Protein AF-A0A535LZG7-F1 (afdb_monomer_lite)

pLDDT: mean 77.74, std 19.55, range [38.22, 96.62]

Sequence (148 aa):
MRSLFKALAGGGDARREAVMAMTRHYLIGEFSAVLGELQEEVTSPASAPDVARLRREVEAAPPTALGSRATRALELIDRLCRESLDQGDATAFTRLAGIGAELRTFGVCAGLLTDTPPHRRRAEDQTAPRTGVSTSNGDTQTDERSRH

Radius of gyration: 31.07 Å; chains: 1; bounding box: 51×86×98 Å

Structure (mmCIF, N/CA/C/O backbone):
data_AF-A0A535LZG7-F1
#
_entry.id   AF-A0A535LZG7-F1
#
loop_
_atom_site.group_PDB
_atom_site.id
_atom_site.type_symbol
_atom_site.label_atom_id
_atom_site.label_alt_id
_atom_site.label_comp_id
_atom_site.label_asym_id
_atom_site.label_entity_id
_atom_site.label_seq_id
_atom_site.pdbx_PDB_ins_code
_atom_site.Cartn_x
_atom_site.Cartn_y
_atom_site.Cartn_z
_atom_site.occupancy
_atom_site.B_iso_or_equiv
_atom_site.auth_seq_id
_atom_site.auth_comp_id
_atom_site.auth_asym_id
_atom_site.auth_atom_id
_atom_site.pdbx_PDB_model_num
ATOM 1 N N . MET A 1 1 ? 26.841 13.593 -46.851 1.00 44.81 1 MET A N 1
ATOM 2 C CA . MET A 1 1 ? 25.475 13.115 -46.528 1.00 44.81 1 MET A CA 1
ATOM 3 C C . MET A 1 1 ? 25.349 11.587 -46.641 1.00 44.81 1 MET A C 1
ATOM 5 O O . MET A 1 1 ? 24.577 11.092 -47.447 1.00 44.81 1 MET A O 1
ATOM 9 N N . ARG A 1 2 ? 26.114 10.821 -45.847 1.00 44.06 2 ARG A N 1
ATOM 10 C CA . ARG A 1 2 ? 25.945 9.354 -45.704 1.00 44.06 2 ARG A CA 1
ATOM 11 C C . ARG A 1 2 ? 26.129 8.844 -44.260 1.00 44.06 2 ARG A C 1
ATOM 13 O O . ARG A 1 2 ? 25.745 7.719 -43.976 1.00 44.06 2 ARG A O 1
ATOM 20 N N . SER A 1 3 ? 26.598 9.683 -43.326 1.00 38.22 3 SER A N 1
ATOM 21 C CA . SER A 1 3 ? 26.728 9.313 -41.900 1.00 38.22 3 SER A CA 1
ATOM 22 C C . SER A 1 3 ? 25.471 9.528 -41.051 1.00 38.22 3 SER A C 1
ATOM 24 O O . SER A 1 3 ? 25.429 9.051 -39.925 1.00 38.22 3 SER A O 1
ATOM 26 N N . LEU A 1 4 ? 24.436 10.198 -41.568 1.00 39.56 4 LEU A N 1
ATOM 27 C CA . LEU A 1 4 ? 23.215 10.488 -40.800 1.00 39.56 4 LEU A CA 1
ATOM 28 C C . LEU A 1 4 ? 22.150 9.383 -40.874 1.00 39.56 4 LEU A C 1
ATOM 30 O O . LEU A 1 4 ? 21.275 9.333 -40.020 1.00 39.56 4 LEU A O 1
ATOM 34 N N . PHE A 1 5 ? 22.255 8.444 -41.819 1.00 39.53 5 PHE A N 1
ATOM 35 C CA . PHE A 1 5 ? 21.327 7.307 -41.896 1.00 39.53 5 PHE A CA 1
ATOM 36 C C . PHE A 1 5 ? 21.756 6.104 -41.040 1.00 39.53 5 PHE A C 1
ATOM 38 O O . PHE A 1 5 ? 20.929 5.263 -40.707 1.00 39.53 5 PHE A O 1
ATOM 45 N N . LYS A 1 6 ? 23.030 6.035 -40.621 1.00 44.41 6 LYS A N 1
ATOM 46 C CA . LYS A 1 6 ? 23.540 4.937 -39.778 1.00 44.41 6 LYS A CA 1
ATOM 47 C C . LYS A 1 6 ? 23.157 5.090 -38.296 1.00 44.41 6 LYS A C 1
ATOM 49 O O . LYS A 1 6 ? 23.128 4.098 -37.578 1.00 44.41 6 LYS A O 1
ATOM 54 N N . ALA A 1 7 ? 22.801 6.298 -37.850 1.00 38.62 7 ALA A N 1
ATOM 55 C CA . ALA A 1 7 ? 22.395 6.564 -36.465 1.00 38.62 7 ALA A CA 1
ATOM 56 C C . ALA A 1 7 ? 20.934 6.173 -36.159 1.00 38.62 7 ALA A C 1
ATOM 58 O O . ALA A 1 7 ? 20.587 5.945 -35.004 1.00 38.62 7 ALA A O 1
ATOM 59 N N . LEU A 1 8 ? 20.081 6.022 -37.178 1.00 45.62 8 LEU A N 1
ATOM 60 C CA . LEU A 1 8 ? 18.679 5.624 -36.989 1.00 45.62 8 LEU A CA 1
ATOM 61 C C . LEU A 1 8 ? 18.483 4.104 -36.870 1.00 45.62 8 LEU A C 1
ATOM 63 O O . LEU A 1 8 ? 17.412 3.661 -36.469 1.00 45.62 8 LEU A O 1
ATOM 67 N N . ALA A 1 9 ? 19.530 3.314 -37.121 1.00 49.22 9 ALA A N 1
ATOM 68 C CA . ALA A 1 9 ? 19.544 1.883 -36.818 1.00 49.22 9 ALA A CA 1
ATOM 69 C C . ALA A 1 9 ? 19.932 1.576 -35.352 1.00 49.22 9 ALA A C 1
ATOM 71 O O . ALA A 1 9 ? 19.775 0.441 -34.917 1.00 49.22 9 ALA A O 1
ATOM 72 N N . GLY A 1 10 ? 20.402 2.575 -34.585 1.00 51.72 10 GLY A N 1
ATOM 73 C CA . GLY A 1 10 ? 20.782 2.449 -33.165 1.00 51.72 10 GLY A CA 1
ATOM 74 C C . GLY A 1 10 ? 19.881 3.206 -32.172 1.00 51.72 10 GLY A C 1
ATOM 75 O O . GLY A 1 10 ? 20.109 3.144 -30.971 1.00 51.72 10 GLY A O 1
ATOM 76 N N . GLY A 1 11 ? 18.851 3.924 -32.641 1.00 54.03 11 GLY A N 1
ATOM 77 C CA . GLY A 1 11 ? 18.017 4.822 -31.816 1.00 54.03 11 GLY A CA 1
ATOM 78 C C . GLY A 1 11 ? 16.834 4.169 -31.085 1.00 54.03 11 GLY A C 1
ATOM 79 O O . GLY A 1 11 ? 16.071 4.854 -30.405 1.00 54.03 11 GLY A O 1
ATOM 80 N N . GLY A 1 12 ? 16.650 2.856 -31.237 1.00 59.25 12 GLY A N 1
ATOM 81 C CA . GLY A 1 12 ? 15.564 2.116 -30.5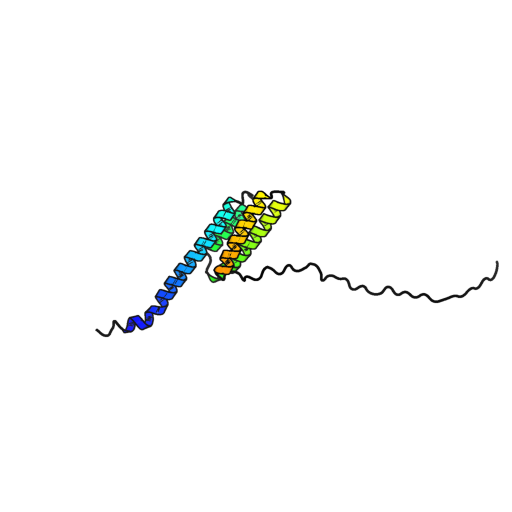92 1.00 59.25 12 GLY A CA 1
ATOM 82 C C . GLY A 1 12 ? 15.813 1.801 -29.117 1.00 59.25 12 GLY A C 1
ATOM 83 O O . GLY A 1 12 ? 14.842 1.576 -28.401 1.00 59.25 12 GLY A O 1
ATOM 84 N N . ASP A 1 13 ? 17.072 1.780 -28.677 1.00 63.50 13 ASP A N 1
ATOM 85 C CA . ASP A 1 13 ? 17.443 1.424 -27.301 1.00 63.50 13 ASP A CA 1
ATOM 86 C C . ASP A 1 13 ? 17.352 2.634 -26.373 1.00 63.50 13 ASP A C 1
ATOM 88 O O . ASP A 1 13 ? 16.577 2.612 -25.428 1.00 63.50 13 ASP A O 1
ATOM 92 N N . ALA A 1 14 ? 17.981 3.761 -26.724 1.00 68.38 14 ALA A N 1
ATOM 93 C CA . ALA A 1 14 ? 17.948 4.978 -25.904 1.00 68.38 14 ALA A CA 1
ATOM 94 C C . ALA A 1 14 ? 16.522 5.519 -25.661 1.00 68.38 14 ALA A C 1
ATOM 96 O O . ALA A 1 14 ? 16.198 5.991 -24.572 1.00 68.38 14 ALA A O 1
ATOM 97 N N . ARG A 1 15 ? 15.627 5.430 -26.658 1.00 65.50 15 ARG A N 1
ATOM 98 C CA . ARG A 1 15 ? 14.213 5.809 -26.480 1.00 65.50 15 ARG A CA 1
ATOM 99 C C . ARG A 1 15 ? 13.465 4.812 -25.594 1.00 65.50 15 ARG A C 1
ATOM 101 O O . ARG A 1 15 ? 12.613 5.232 -24.819 1.00 65.50 15 ARG A O 1
ATOM 108 N N . ARG A 1 16 ? 13.755 3.512 -25.707 1.00 65.25 16 ARG A N 1
ATOM 109 C CA . ARG A 1 16 ? 13.159 2.490 -24.836 1.00 65.25 16 ARG A CA 1
ATOM 110 C C . ARG A 1 16 ? 13.657 2.644 -23.408 1.00 65.25 16 ARG A C 1
ATOM 112 O O . ARG A 1 16 ? 12.832 2.637 -22.511 1.00 65.25 16 ARG A O 1
ATOM 119 N N . GLU A 1 17 ? 14.946 2.880 -23.199 1.00 67.62 17 GLU A N 1
ATOM 120 C CA . GLU A 1 17 ? 15.526 3.192 -21.892 1.00 67.62 17 GLU A CA 1
ATOM 121 C C . GLU A 1 17 ? 14.893 4.443 -21.279 1.00 67.62 17 GLU A C 1
ATOM 123 O O . GLU A 1 17 ? 14.480 4.405 -20.124 1.00 67.62 17 GLU A O 1
ATOM 128 N N . ALA A 1 18 ? 14.723 5.520 -22.055 1.00 63.09 18 ALA A N 1
ATOM 129 C CA . ALA A 1 18 ? 14.055 6.733 -21.584 1.00 63.09 18 ALA A CA 1
ATOM 130 C C . ALA A 1 18 ? 12.583 6.485 -21.205 1.00 63.09 18 ALA A C 1
ATOM 132 O O . ALA A 1 18 ? 12.131 6.942 -20.157 1.00 63.09 18 ALA A O 1
ATOM 133 N N . VAL A 1 19 ? 11.835 5.729 -22.018 1.00 70.44 19 VAL A N 1
ATOM 134 C CA . VAL A 1 19 ? 10.443 5.355 -21.713 1.00 70.44 19 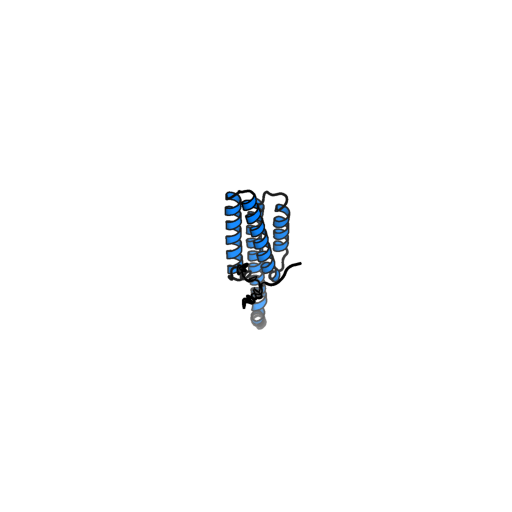VAL A CA 1
ATOM 135 C C . VAL A 1 19 ? 10.376 4.462 -20.473 1.00 70.44 19 VAL A C 1
ATOM 137 O O . VAL A 1 19 ? 9.588 4.740 -19.577 1.00 70.44 19 VAL A O 1
ATOM 140 N N . MET A 1 20 ? 11.240 3.450 -20.362 1.00 73.56 20 MET A N 1
ATOM 141 C CA . MET A 1 20 ? 11.312 2.565 -19.195 1.00 73.56 20 MET A CA 1
ATOM 142 C C . MET A 1 20 ? 11.709 3.326 -17.925 1.00 73.56 20 MET A C 1
ATOM 144 O O . MET A 1 20 ? 11.162 3.063 -16.855 1.00 73.56 20 MET A O 1
ATOM 148 N N . ALA A 1 21 ? 12.613 4.303 -18.030 1.00 70.50 21 ALA A N 1
ATOM 149 C CA . ALA A 1 21 ? 12.980 5.183 -16.927 1.00 70.50 21 ALA A CA 1
ATOM 150 C C . ALA A 1 21 ? 11.805 6.078 -16.498 1.00 70.50 21 ALA A C 1
ATOM 152 O O . ALA A 1 21 ? 11.553 6.212 -15.302 1.00 70.50 21 ALA A O 1
ATOM 153 N N . MET A 1 22 ? 11.039 6.640 -17.440 1.00 74.75 22 MET A N 1
ATOM 154 C CA . MET A 1 22 ? 9.837 7.419 -17.116 1.00 74.75 22 MET A CA 1
ATOM 155 C C . MET A 1 22 ? 8.745 6.560 -16.476 1.00 74.75 22 MET A C 1
ATOM 157 O O . MET A 1 22 ? 8.210 6.939 -15.436 1.00 74.75 22 MET A O 1
ATOM 161 N N . THR A 1 23 ? 8.459 5.380 -17.032 1.00 82.31 23 THR A N 1
ATOM 162 C CA . THR A 1 23 ? 7.513 4.427 -16.439 1.00 82.31 23 THR A CA 1
ATOM 163 C C . THR A 1 23 ? 7.967 4.010 -15.042 1.00 82.31 23 THR A C 1
ATOM 165 O O . THR A 1 23 ? 7.153 3.962 -14.127 1.00 82.31 23 THR A O 1
ATOM 168 N N . ARG A 1 24 ? 9.272 3.807 -14.823 1.00 80.12 24 ARG A N 1
ATOM 169 C CA . ARG A 1 24 ? 9.830 3.548 -13.490 1.00 80.12 24 ARG A CA 1
ATOM 170 C C . ARG A 1 24 ? 9.551 4.690 -12.518 1.00 80.12 24 ARG A C 1
ATOM 172 O O . ARG A 1 24 ? 9.088 4.433 -11.412 1.00 80.12 24 ARG A O 1
ATOM 179 N N . HIS A 1 25 ? 9.881 5.924 -12.892 1.00 85.62 25 HIS A N 1
ATOM 180 C CA . HIS A 1 25 ? 9.694 7.075 -12.008 1.00 85.62 25 HIS A CA 1
ATOM 181 C C . HIS A 1 25 ? 8.220 7.310 -11.688 1.00 85.62 25 HIS A C 1
ATOM 183 O O . HIS A 1 25 ? 7.906 7.642 -10.549 1.00 85.62 25 HIS A O 1
ATOM 189 N N . TYR A 1 26 ? 7.330 7.059 -12.650 1.00 88.44 26 TYR A N 1
ATOM 190 C CA . TYR A 1 26 ? 5.893 7.068 -12.418 1.00 88.44 26 TYR A CA 1
ATOM 191 C C . TYR A 1 26 ? 5.476 6.005 -11.392 1.00 88.44 26 TYR A C 1
ATOM 193 O O . TYR A 1 26 ? 4.856 6.349 -10.395 1.00 88.44 26 TYR A O 1
ATOM 201 N N . LEU A 1 27 ? 5.887 4.742 -11.568 1.00 90.75 27 LEU A N 1
ATOM 202 C CA . LEU A 1 27 ? 5.533 3.663 -10.636 1.00 90.75 27 LEU A CA 1
ATOM 203 C C . LEU A 1 27 ? 6.055 3.908 -9.217 1.00 90.75 27 LEU A C 1
ATOM 205 O O . LEU A 1 27 ? 5.345 3.657 -8.248 1.00 90.75 27 LEU A O 1
ATOM 209 N N . ILE A 1 28 ? 7.291 4.397 -9.086 1.00 92.56 28 ILE A N 1
ATOM 210 C CA . ILE A 1 28 ? 7.865 4.752 -7.782 1.00 92.56 28 ILE A CA 1
ATOM 211 C C . ILE A 1 28 ? 7.099 5.925 -7.168 1.00 92.56 28 ILE A C 1
ATOM 213 O O . ILE A 1 28 ? 6.795 5.882 -5.979 1.00 92.56 28 ILE A O 1
ATOM 217 N N . GLY A 1 29 ? 6.790 6.956 -7.959 1.00 92.62 29 GLY A N 1
ATOM 218 C CA . GLY A 1 29 ? 6.070 8.140 -7.497 1.00 92.62 29 GLY A CA 1
ATOM 219 C C . GLY A 1 29 ? 4.663 7.812 -7.011 1.00 92.62 29 GLY A C 1
ATOM 220 O O . GLY A 1 29 ? 4.327 8.143 -5.880 1.00 92.62 29 GLY A O 1
ATOM 221 N N . GLU A 1 30 ? 3.890 7.096 -7.824 1.00 92.19 30 GLU A N 1
ATOM 222 C CA . GLU A 1 30 ? 2.525 6.674 -7.502 1.00 92.19 30 GLU A CA 1
ATOM 223 C C . GLU A 1 30 ? 2.501 5.801 -6.243 1.00 92.19 30 GLU A C 1
ATOM 225 O O . GLU A 1 30 ? 1.762 6.063 -5.298 1.00 92.19 30 GLU A O 1
ATOM 230 N N . PHE A 1 31 ? 3.390 4.806 -6.165 1.00 93.75 31 PHE A N 1
ATOM 231 C CA . PHE A 1 31 ? 3.453 3.944 -4.990 1.00 93.75 31 PHE A CA 1
ATOM 232 C C . PHE A 1 31 ? 3.892 4.725 -3.736 1.00 93.75 31 PHE A C 1
ATOM 234 O O . PHE A 1 31 ? 3.371 4.518 -2.640 1.00 93.75 31 PHE A O 1
ATOM 241 N N . SER A 1 32 ? 4.812 5.679 -3.877 1.00 93.88 32 SER A N 1
ATOM 242 C CA . SER A 1 32 ? 5.224 6.532 -2.756 1.00 93.88 32 SER A CA 1
ATOM 243 C C . SER A 1 32 ? 4.107 7.470 -2.293 1.00 93.88 32 SER A C 1
ATOM 245 O O . SER A 1 32 ? 4.045 7.766 -1.100 1.00 93.88 32 SER A O 1
ATOM 247 N N . ALA A 1 33 ? 3.227 7.914 -3.197 1.00 94.00 33 ALA A N 1
ATOM 248 C CA . ALA A 1 33 ? 2.051 8.716 -2.863 1.00 94.00 33 ALA A CA 1
ATOM 249 C C . ALA A 1 33 ? 1.052 7.908 -2.023 1.00 94.00 33 ALA A C 1
ATOM 251 O O . ALA A 1 33 ? 0.722 8.336 -0.920 1.00 94.00 33 ALA A O 1
ATOM 252 N N . VAL A 1 34 ? 0.710 6.688 -2.454 1.00 94.12 34 VAL A N 1
ATOM 253 C CA . VAL A 1 34 ? -0.166 5.775 -1.691 1.00 94.12 34 VAL A CA 1
ATOM 254 C C . VAL A 1 34 ? 0.409 5.470 -0.300 1.00 94.12 34 VAL A C 1
ATOM 256 O O . VAL A 1 34 ? -0.308 5.449 0.699 1.00 94.12 34 VAL A O 1
ATOM 259 N N . LEU A 1 35 ? 1.728 5.269 -0.189 1.00 93.94 35 LEU A N 1
ATOM 260 C CA . LEU A 1 35 ? 2.380 5.090 1.117 1.00 93.94 35 LEU A CA 1
ATOM 261 C C . LEU A 1 35 ? 2.424 6.378 1.952 1.00 93.94 35 LEU A C 1
ATOM 263 O O . LEU A 1 35 ? 2.518 6.300 3.175 1.00 93.94 35 LEU A O 1
ATOM 267 N N . GLY A 1 36 ? 2.379 7.547 1.313 1.00 93.50 36 GLY A N 1
ATOM 268 C CA . GLY A 1 36 ? 2.216 8.837 1.975 1.00 93.50 36 GLY A CA 1
ATOM 269 C C . GLY A 1 36 ? 0.848 8.961 2.633 1.00 93.50 36 GLY A C 1
ATOM 270 O O . GLY A 1 36 ? 0.789 9.256 3.821 1.00 93.50 36 GLY A O 1
ATOM 271 N N . GLU A 1 37 ? -0.216 8.633 1.906 1.00 93.25 37 GLU A N 1
ATOM 272 C CA . GLU A 1 37 ? -1.586 8.608 2.435 1.00 93.25 37 GLU A CA 1
ATOM 273 C C . GLU A 1 37 ? -1.721 7.614 3.595 1.00 93.25 37 GLU A C 1
ATOM 275 O O . GLU A 1 37 ? -2.243 7.949 4.658 1.00 93.25 37 GLU A O 1
ATOM 280 N N . LEU A 1 38 ? -1.140 6.415 3.458 1.00 93.31 38 LEU A N 1
ATOM 281 C CA . LEU A 1 38 ? -1.088 5.448 4.557 1.00 93.31 38 LEU A CA 1
ATOM 282 C C . LEU A 1 38 ? -0.381 6.016 5.797 1.00 93.31 38 LEU A C 1
ATOM 284 O O . LEU A 1 38 ? -0.786 5.742 6.924 1.00 93.31 38 LEU A O 1
ATOM 288 N N . GLN A 1 39 ? 0.689 6.788 5.608 1.00 92.62 39 GLN A N 1
ATOM 289 C CA . GLN A 1 39 ? 1.432 7.379 6.718 1.00 92.62 39 GLN A CA 1
ATOM 290 C C . GLN A 1 39 ? 0.626 8.465 7.446 1.00 92.62 39 GLN A C 1
ATOM 292 O O . GLN A 1 39 ? 0.831 8.654 8.643 1.00 92.62 39 GLN A O 1
ATOM 297 N N . GLU A 1 40 ? -0.276 9.163 6.755 1.00 90.94 40 GLU A N 1
ATOM 298 C CA . GLU A 1 40 ? -1.166 10.161 7.359 1.00 90.94 40 GLU A CA 1
ATOM 299 C C . GLU A 1 40 ? -2.268 9.514 8.208 1.00 90.94 40 GLU A C 1
ATOM 301 O O . GLU A 1 40 ? -2.606 10.029 9.274 1.00 90.94 40 GLU A O 1
ATOM 306 N N . GLU A 1 41 ? -2.780 8.354 7.788 1.00 90.12 41 GLU A N 1
ATOM 307 C CA . GLU A 1 41 ? -3.797 7.608 8.541 1.00 90.12 41 GLU A CA 1
ATOM 308 C C . GLU A 1 41 ? -3.212 6.857 9.751 1.00 90.12 41 GLU A C 1
ATOM 310 O O . GLU A 1 41 ? -3.859 6.716 10.794 1.00 90.12 41 GLU A O 1
ATOM 315 N N . VAL A 1 42 ? -1.965 6.384 9.658 1.00 88.75 42 VAL A N 1
ATOM 316 C CA . VAL A 1 42 ? -1.305 5.654 10.749 1.00 88.75 42 VAL A CA 1
ATOM 317 C C . VAL A 1 42 ? -0.731 6.628 11.780 1.00 88.75 42 VAL A C 1
ATOM 319 O O . VAL A 1 42 ? 0.430 7.025 11.734 1.00 88.75 42 VAL A O 1
ATOM 322 N N . THR A 1 43 ? -1.544 6.952 12.783 1.00 79.25 43 THR A N 1
ATOM 323 C CA . THR A 1 43 ? -1.146 7.787 13.933 1.00 79.25 43 THR A CA 1
ATOM 324 C C . THR A 1 43 ? -0.455 7.003 15.054 1.00 79.25 43 THR A C 1
ATOM 326 O O . THR A 1 43 ? 0.143 7.596 15.954 1.00 79.25 43 THR A O 1
ATOM 329 N N . SER A 1 44 ? -0.495 5.666 15.003 1.00 82.19 44 SER A N 1
ATOM 330 C CA . SER A 1 44 ? 0.146 4.806 16.001 1.00 82.19 44 SER A CA 1
ATOM 331 C C . SER A 1 44 ? 1.675 4.945 15.957 1.00 82.19 44 SER A C 1
ATOM 333 O O . SER A 1 44 ? 2.288 4.649 14.924 1.00 82.19 44 SER A O 1
ATOM 335 N N . PRO A 1 45 ? 2.333 5.296 17.079 1.00 80.12 45 PRO A N 1
ATOM 336 C CA . PRO A 1 45 ? 3.788 5.430 17.127 1.00 80.12 45 PRO A CA 1
ATOM 337 C C . PRO A 1 45 ? 4.516 4.092 16.933 1.00 80.12 45 PRO A C 1
ATOM 339 O O . PRO A 1 45 ? 5.695 4.088 16.583 1.00 80.12 45 PRO A O 1
ATOM 342 N N . ALA A 1 46 ? 3.831 2.960 17.135 1.00 84.44 46 ALA A N 1
ATOM 343 C CA . ALA A 1 46 ? 4.392 1.632 16.904 1.00 84.44 46 ALA A CA 1
ATOM 344 C C . ALA A 1 46 ? 4.484 1.291 15.407 1.00 84.44 46 ALA A C 1
ATOM 346 O O . ALA A 1 46 ? 5.442 0.645 14.984 1.00 84.44 46 ALA A O 1
ATOM 347 N N . SER A 1 47 ? 3.524 1.762 14.605 1.00 85.75 47 SER A N 1
ATOM 348 C CA . SER A 1 47 ? 3.353 1.327 13.212 1.00 85.75 47 SER A CA 1
ATOM 349 C C . SER A 1 47 ? 3.770 2.397 12.190 1.00 85.75 47 SER A C 1
ATOM 351 O O . SER A 1 47 ? 4.180 2.063 11.077 1.00 85.75 47 SER A O 1
ATOM 353 N N . ALA A 1 48 ? 3.778 3.682 12.567 1.00 89.06 48 ALA A N 1
ATOM 354 C CA . ALA A 1 48 ? 4.243 4.777 11.710 1.00 89.06 48 ALA A CA 1
ATOM 355 C C . ALA A 1 48 ? 5.701 4.617 11.202 1.00 89.06 48 ALA A C 1
ATOM 357 O O . ALA A 1 48 ?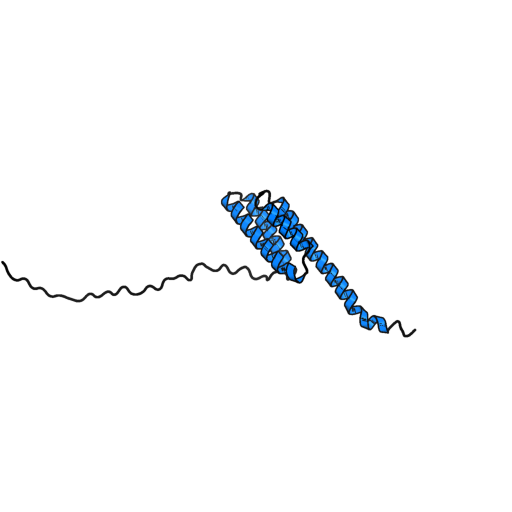 5.956 4.890 10.022 1.00 89.06 48 ALA A O 1
ATOM 358 N N . PRO A 1 49 ? 6.675 4.126 12.005 1.00 92.88 49 PRO A N 1
ATOM 359 C CA . PRO A 1 49 ? 8.041 3.906 11.521 1.00 92.88 49 PRO A CA 1
ATOM 360 C C . PRO A 1 49 ? 8.134 2.852 10.412 1.00 92.88 49 PRO A C 1
ATOM 362 O O . PRO A 1 49 ? 8.992 2.959 9.530 1.00 92.88 49 PRO A O 1
ATOM 365 N N . ASP A 1 50 ? 7.260 1.844 10.445 1.00 92.94 50 ASP A N 1
ATOM 366 C CA . ASP A 1 50 ? 7.224 0.775 9.449 1.00 92.94 50 ASP A CA 1
ATOM 367 C C . ASP A 1 50 ? 6.750 1.296 8.089 1.00 92.94 50 ASP A C 1
ATOM 369 O O . ASP A 1 50 ? 7.377 0.980 7.073 1.00 92.94 50 ASP A O 1
ATOM 373 N N . VAL A 1 51 ? 5.724 2.156 8.073 1.00 93.81 51 VAL A N 1
ATOM 374 C CA . VAL A 1 51 ? 5.230 2.819 6.853 1.00 93.81 51 VAL A CA 1
ATOM 375 C C . VAL A 1 51 ? 6.301 3.744 6.272 1.00 93.81 51 VAL A C 1
ATOM 377 O O . VAL A 1 51 ? 6.668 3.622 5.101 1.00 93.81 51 VAL A O 1
ATOM 380 N N . ALA A 1 52 ? 6.890 4.609 7.105 1.00 93.56 52 ALA A N 1
ATOM 381 C CA . ALA A 1 52 ? 7.923 5.548 6.669 1.00 93.56 52 ALA A CA 1
ATOM 382 C C . ALA A 1 52 ? 9.175 4.834 6.128 1.00 93.56 52 ALA A C 1
ATOM 384 O O . ALA A 1 52 ? 9.815 5.298 5.180 1.00 93.56 52 ALA A O 1
ATOM 385 N N . ARG A 1 53 ? 9.549 3.690 6.718 1.00 95.06 53 ARG A N 1
ATOM 386 C CA . ARG A 1 53 ? 10.644 2.854 6.210 1.00 95.06 53 ARG A CA 1
ATOM 387 C C . ARG A 1 53 ? 10.291 2.250 4.855 1.00 95.06 53 ARG A C 1
ATOM 389 O O . ARG A 1 53 ? 11.123 2.304 3.956 1.00 95.06 53 ARG A O 1
ATOM 396 N N . LEU A 1 54 ? 9.085 1.706 4.702 1.00 95.19 54 LEU A N 1
ATOM 397 C CA . LEU A 1 54 ? 8.6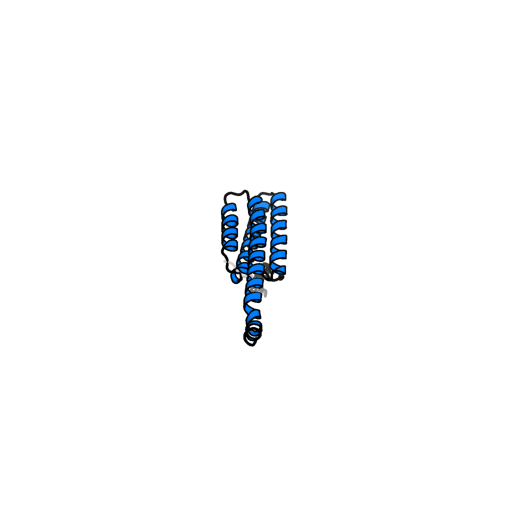50 1.088 3.452 1.00 95.19 54 LEU A CA 1
ATOM 398 C C . LEU A 1 54 ? 8.608 2.095 2.298 1.00 95.19 54 LEU A C 1
ATOM 400 O O . LEU A 1 54 ? 9.067 1.782 1.203 1.00 95.19 54 LEU A O 1
ATOM 404 N N . ARG A 1 55 ? 8.153 3.323 2.560 1.00 94.75 55 ARG A N 1
ATOM 405 C CA . ARG A 1 55 ? 8.182 4.411 1.577 1.00 94.75 55 ARG A CA 1
ATOM 406 C C . ARG A 1 55 ? 9.600 4.702 1.084 1.00 94.75 55 ARG A C 1
ATOM 408 O O . ARG A 1 55 ? 9.845 4.674 -0.118 1.00 94.75 55 ARG A O 1
ATOM 415 N N . ARG A 1 56 ? 10.563 4.869 1.998 1.00 94.62 56 ARG A N 1
ATOM 416 C CA . ARG A 1 56 ? 11.979 5.063 1.627 1.00 94.62 56 ARG A CA 1
ATOM 417 C C . ARG A 1 56 ? 12.548 3.886 0.834 1.00 94.62 56 ARG A C 1
ATOM 419 O O . ARG A 1 56 ? 13.337 4.080 -0.086 1.00 94.62 56 ARG A O 1
ATOM 426 N N . GLU A 1 57 ? 12.166 2.659 1.187 1.00 94.12 57 GLU A N 1
ATOM 427 C CA . GLU A 1 57 ? 12.577 1.465 0.444 1.00 94.12 57 GLU A CA 1
ATOM 428 C C . GLU A 1 57 ? 12.038 1.474 -0.994 1.00 94.12 57 GLU A C 1
ATOM 430 O O . GLU A 1 57 ? 12.768 1.072 -1.895 1.00 94.12 57 GLU A O 1
ATOM 435 N N . VAL A 1 58 ? 10.799 1.928 -1.218 1.00 94.12 58 VAL A N 1
ATOM 436 C CA . VAL A 1 58 ? 10.194 2.070 -2.555 1.00 94.12 58 VAL A CA 1
ATOM 437 C C . VAL A 1 58 ? 10.903 3.149 -3.371 1.00 94.12 58 VAL A C 1
ATOM 439 O O . VAL A 1 58 ? 11.287 2.892 -4.511 1.00 94.12 58 VAL A O 1
ATOM 442 N N . GLU A 1 59 ? 11.148 4.316 -2.777 1.00 93.38 59 GLU A N 1
ATOM 443 C CA . GLU A 1 59 ? 11.850 5.436 -3.421 1.00 93.38 59 GLU A CA 1
ATOM 444 C C . GLU A 1 59 ? 13.269 5.042 -3.881 1.00 93.38 59 GLU A C 1
ATOM 446 O O . GLU A 1 59 ? 13.730 5.463 -4.945 1.00 93.38 59 GLU A O 1
ATOM 451 N N . ALA A 1 60 ? 13.944 4.178 -3.116 1.00 91.44 60 ALA A N 1
ATOM 452 C CA . ALA A 1 60 ? 15.285 3.678 -3.420 1.00 91.44 60 ALA A CA 1
ATOM 453 C C . ALA A 1 60 ? 15.310 2.380 -4.256 1.00 91.44 60 ALA A C 1
ATOM 455 O O . ALA A 1 60 ? 16.386 1.931 -4.662 1.00 91.44 60 ALA A O 1
ATOM 456 N N . ALA A 1 61 ? 14.164 1.740 -4.509 1.00 86.06 61 ALA A N 1
ATOM 457 C CA . ALA A 1 61 ? 14.131 0.400 -5.087 1.00 86.06 61 ALA A CA 1
ATOM 458 C C . ALA A 1 61 ? 14.481 0.367 -6.591 1.00 86.06 61 ALA A C 1
ATOM 460 O O . ALA A 1 61 ? 14.106 1.257 -7.370 1.00 86.06 61 ALA A O 1
ATOM 461 N N . PRO A 1 62 ? 15.134 -0.715 -7.060 1.00 84.81 62 PRO A N 1
ATOM 462 C CA . PRO A 1 62 ? 15.104 -1.064 -8.473 1.00 84.81 62 PRO A CA 1
ATOM 463 C C . PRO A 1 62 ? 13.685 -1.523 -8.878 1.00 84.81 62 PRO A C 1
ATOM 465 O O . PRO A 1 62 ? 12.966 -2.077 -8.042 1.00 84.81 62 PRO A O 1
ATOM 468 N N . PRO A 1 63 ? 13.277 -1.371 -10.155 1.00 78.75 63 PRO A N 1
ATOM 469 C CA . PRO A 1 63 ? 11.928 -1.733 -10.616 1.00 78.75 63 PRO A CA 1
ATOM 470 C C . PRO A 1 63 ? 11.525 -3.176 -10.303 1.00 78.75 63 PRO A C 1
ATOM 472 O O . PRO A 1 63 ? 10.391 -3.440 -9.919 1.00 78.75 63 PRO A O 1
ATOM 475 N N . THR A 1 64 ? 12.473 -4.108 -10.407 1.00 83.88 64 THR A N 1
ATOM 476 C CA . THR A 1 64 ? 12.258 -5.540 -10.154 1.00 83.88 64 THR A CA 1
ATOM 477 C C . THR A 1 64 ? 11.883 -5.853 -8.705 1.00 83.88 64 THR A C 1
ATOM 479 O O . THR A 1 64 ? 11.319 -6.910 -8.440 1.00 83.88 64 THR A O 1
ATOM 482 N N . ALA A 1 65 ? 12.163 -4.946 -7.766 1.00 90.38 65 ALA A N 1
ATOM 483 C CA . ALA A 1 65 ? 11.804 -5.104 -6.363 1.00 90.38 65 ALA A CA 1
ATOM 484 C C . ALA A 1 65 ? 10.432 -4.498 -6.019 1.00 90.38 65 ALA A C 1
ATOM 486 O O . ALA A 1 65 ? 9.933 -4.745 -4.926 1.00 90.38 65 ALA A O 1
ATOM 487 N N . LEU A 1 66 ? 9.800 -3.725 -6.911 1.00 91.31 66 LEU A N 1
ATOM 488 C CA . LEU A 1 66 ? 8.544 -3.031 -6.596 1.00 91.31 66 LEU A CA 1
ATOM 489 C C . LEU A 1 66 ? 7.392 -3.996 -6.291 1.00 91.31 66 LEU A C 1
ATOM 491 O O . LEU A 1 66 ? 6.606 -3.719 -5.390 1.00 91.31 66 LEU A O 1
ATOM 495 N N . GLY A 1 67 ? 7.338 -5.155 -6.956 1.00 92.62 67 GLY A N 1
ATOM 496 C CA . GLY A 1 67 ? 6.332 -6.185 -6.674 1.00 92.62 67 GLY A CA 1
ATOM 497 C C . GLY A 1 67 ? 6.394 -6.704 -5.236 1.00 92.62 67 GLY A C 1
ATOM 498 O O . GLY A 1 67 ? 5.382 -6.736 -4.541 1.00 92.62 67 GLY A O 1
ATOM 499 N N . SER A 1 68 ? 7.590 -7.021 -4.729 1.00 94.50 68 SER A N 1
ATOM 500 C CA . SER A 1 68 ? 7.734 -7.486 -3.342 1.00 94.50 68 SER A CA 1
ATOM 501 C C . SER A 1 68 ? 7.453 -6.382 -2.320 1.00 94.50 68 SER A C 1
ATOM 503 O O . SER A 1 68 ? 6.929 -6.668 -1.242 1.00 94.50 68 SER A O 1
ATOM 505 N N . ARG A 1 69 ? 7.731 -5.112 -2.653 1.00 95.69 69 ARG A N 1
ATOM 506 C CA . ARG A 1 69 ? 7.328 -3.970 -1.816 1.00 95.69 69 ARG A CA 1
ATOM 507 C C . ARG A 1 69 ? 5.812 -3.780 -1.804 1.00 95.69 69 ARG A C 1
ATOM 509 O O . ARG A 1 69 ? 5.275 -3.520 -0.733 1.00 95.69 69 ARG A O 1
ATOM 516 N N . ALA A 1 70 ? 5.130 -3.962 -2.937 1.00 95.06 70 ALA A N 1
ATOM 517 C CA . ALA A 1 70 ? 3.668 -3.906 -3.026 1.00 95.06 70 ALA A CA 1
ATOM 518 C C . ALA A 1 70 ? 3.012 -4.989 -2.158 1.00 95.06 70 ALA A C 1
ATOM 520 O O . ALA A 1 70 ? 2.115 -4.683 -1.374 1.00 95.06 70 ALA A O 1
ATOM 521 N N . THR A 1 71 ? 3.523 -6.224 -2.198 1.00 95.38 71 THR A N 1
ATOM 522 C CA . THR A 1 71 ? 3.068 -7.299 -1.300 1.00 95.38 71 THR A CA 1
ATOM 523 C C . THR A 1 71 ? 3.275 -6.932 0.168 1.00 95.38 71 THR A C 1
ATOM 525 O O . THR A 1 71 ? 2.339 -7.010 0.960 1.00 95.38 71 THR A O 1
ATOM 528 N N . ARG A 1 72 ? 4.472 -6.457 0.534 1.00 95.81 72 ARG A N 1
ATOM 529 C CA . ARG A 1 72 ? 4.786 -6.059 1.916 1.00 95.81 72 ARG A CA 1
ATOM 530 C C . ARG A 1 72 ? 3.911 -4.901 2.410 1.00 95.81 72 ARG A C 1
ATOM 532 O O . ARG A 1 72 ? 3.555 -4.860 3.584 1.00 95.81 72 ARG A O 1
ATOM 539 N N . ALA A 1 73 ? 3.573 -3.959 1.533 1.00 96.00 73 ALA A N 1
ATOM 540 C CA . ALA A 1 73 ? 2.665 -2.862 1.848 1.00 96.00 73 ALA A CA 1
ATOM 541 C C . ALA A 1 73 ? 1.245 -3.374 2.134 1.00 96.00 73 ALA A C 1
ATOM 543 O O . ALA A 1 73 ? 0.658 -2.979 3.137 1.00 96.00 73 ALA A O 1
ATOM 544 N N . LEU A 1 74 ? 0.731 -4.312 1.332 1.00 96.31 74 LEU A N 1
ATOM 545 C CA . LEU A 1 74 ? -0.567 -4.945 1.592 1.00 96.31 74 LEU A CA 1
ATOM 546 C C . LEU A 1 74 ? -0.580 -5.747 2.901 1.00 96.31 74 LEU A C 1
ATOM 548 O O . LEU A 1 74 ? -1.550 -5.669 3.645 1.00 96.31 74 LEU A O 1
ATOM 552 N N . GLU A 1 75 ? 0.495 -6.469 3.225 1.00 96.06 75 GLU A N 1
ATOM 553 C CA . GLU A 1 75 ? 0.633 -7.170 4.514 1.00 96.06 75 GLU A CA 1
ATOM 554 C C . GLU A 1 75 ? 0.662 -6.203 5.708 1.00 96.06 75 GLU A C 1
ATOM 556 O O . GLU A 1 75 ? 0.145 -6.509 6.785 1.00 96.06 75 GLU A O 1
ATOM 561 N N . LEU A 1 76 ? 1.275 -5.026 5.541 1.00 95.44 76 LEU A N 1
ATOM 562 C CA . LEU A 1 76 ? 1.271 -3.983 6.563 1.00 95.44 76 LEU A CA 1
ATOM 563 C C . LEU A 1 76 ? -0.133 -3.398 6.752 1.00 95.44 76 LEU A C 1
ATOM 565 O O . LEU A 1 76 ? -0.587 -3.313 7.889 1.00 95.44 76 LEU A O 1
ATOM 569 N N . ILE A 1 77 ? -0.825 -3.057 5.662 1.00 95.69 77 ILE A N 1
ATOM 570 C CA . ILE A 1 77 ? -2.209 -2.560 5.703 1.00 95.69 77 ILE A CA 1
ATOM 571 C C . ILE A 1 77 ? -3.135 -3.595 6.346 1.00 95.69 77 ILE A C 1
ATOM 573 O O . ILE A 1 77 ? -3.932 -3.246 7.206 1.00 95.69 77 ILE A O 1
ATOM 577 N N . ASP A 1 78 ? -2.998 -4.875 6.001 1.00 95.75 78 ASP A N 1
ATOM 578 C CA . ASP A 1 78 ? -3.797 -5.947 6.594 1.00 95.75 78 ASP A CA 1
ATOM 579 C C . ASP A 1 78 ? -3.581 -6.071 8.114 1.00 95.75 78 ASP A C 1
ATOM 581 O O . ASP A 1 78 ? -4.551 -6.214 8.859 1.00 95.75 78 ASP A O 1
ATOM 585 N N . ARG A 1 79 ? -2.339 -5.943 8.604 1.00 95.25 79 ARG A N 1
ATOM 586 C CA . ARG A 1 79 ? -2.075 -5.880 10.054 1.00 95.25 79 ARG A CA 1
ATOM 587 C C . ARG A 1 79 ? -2.716 -4.658 10.707 1.00 95.25 79 ARG A C 1
ATOM 589 O O . ARG A 1 79 ? -3.371 -4.814 11.730 1.00 95.25 79 ARG A O 1
ATOM 596 N N . LEU A 1 80 ? -2.585 -3.480 10.101 1.00 94.88 80 LEU A N 1
ATOM 597 C CA . LEU A 1 80 ? -3.190 -2.244 10.608 1.00 94.88 80 LEU A CA 1
ATOM 598 C C . LEU A 1 80 ? -4.721 -2.338 10.654 1.00 94.88 80 LEU A C 1
ATOM 600 O O . LEU A 1 80 ? -5.335 -1.950 11.642 1.00 94.88 80 LEU A O 1
ATOM 604 N N . CYS A 1 81 ? -5.343 -2.929 9.632 1.00 95.62 81 CYS A N 1
ATOM 605 C CA . CYS A 1 81 ? -6.776 -3.207 9.622 1.00 95.62 81 CYS A CA 1
ATOM 606 C C . CYS A 1 81 ? -7.187 -4.106 10.794 1.00 95.62 81 CYS A C 1
ATOM 608 O O . CYS A 1 81 ? -8.209 -3.846 11.426 1.00 95.62 81 CYS A O 1
ATOM 610 N N . ARG A 1 82 ? -6.408 -5.153 11.102 1.00 94.62 82 ARG A N 1
ATOM 611 C CA . ARG A 1 82 ? -6.664 -6.014 12.271 1.00 94.62 82 ARG A CA 1
ATOM 612 C C . ARG A 1 82 ? -6.529 -5.232 13.576 1.00 94.62 82 ARG A C 1
ATOM 614 O O . ARG A 1 82 ? -7.422 -5.327 14.405 1.00 94.62 82 ARG A O 1
ATOM 621 N N . GLU A 1 83 ? -5.485 -4.415 13.719 1.00 93.88 83 GLU A N 1
ATOM 622 C CA . GLU A 1 83 ? -5.290 -3.552 14.894 1.00 93.88 83 GLU A CA 1
ATOM 623 C C . GLU A 1 83 ? -6.484 -2.605 15.107 1.00 93.88 83 GLU A C 1
ATOM 625 O O . GLU A 1 83 ? -6.981 -2.486 16.226 1.00 93.88 83 GLU A O 1
ATOM 630 N N . SER A 1 84 ? -6.999 -1.981 14.041 1.00 93.44 84 SER A N 1
ATOM 631 C CA . SER A 1 84 ? -8.195 -1.133 14.123 1.00 93.44 84 SER A CA 1
ATOM 632 C C . SER A 1 84 ? -9.439 -1.914 14.543 1.00 93.44 84 SER A C 1
ATOM 634 O O . SER A 1 84 ? -10.222 -1.424 15.355 1.00 93.44 84 SER A O 1
ATOM 636 N N . LEU A 1 85 ? -9.624 -3.138 14.037 1.00 94.50 85 LEU A N 1
ATOM 637 C CA . LEU A 1 85 ? -10.738 -3.999 14.445 1.00 94.50 85 LEU A CA 1
ATOM 638 C C . LEU A 1 85 ? -10.634 -4.412 15.918 1.00 94.50 85 LEU A C 1
ATOM 640 O O . LEU A 1 85 ? -11.637 -4.352 16.627 1.00 94.50 85 LEU A O 1
ATOM 644 N N . ASP A 1 86 ? -9.437 -4.768 16.387 1.00 94.69 86 ASP A N 1
ATOM 645 C CA . ASP A 1 86 ? -9.183 -5.136 17.785 1.00 94.69 86 ASP A CA 1
ATOM 646 C C . ASP A 1 86 ? -9.461 -3.962 18.743 1.00 94.69 86 ASP A C 1
ATOM 648 O O . ASP A 1 86 ? -9.895 -4.162 19.878 1.00 94.69 86 ASP A O 1
ATOM 652 N N . GLN A 1 87 ? -9.261 -2.727 18.275 1.00 92.12 87 GLN A N 1
ATOM 653 C CA . GLN A 1 87 ? -9.569 -1.494 19.007 1.00 92.12 87 GLN A CA 1
ATOM 654 C C . GLN A 1 87 ? -11.030 -1.034 18.857 1.00 92.12 87 GLN A C 1
ATOM 656 O O . GLN A 1 87 ? -11.450 -0.099 19.538 1.00 92.12 87 GLN A O 1
ATOM 661 N N . GLY A 1 88 ? -11.813 -1.674 17.982 1.00 95.62 88 GLY A N 1
ATOM 662 C CA . GLY A 1 88 ? -13.188 -1.277 17.669 1.00 95.62 88 GLY A CA 1
ATOM 663 C C . GLY A 1 88 ? -13.306 -0.011 16.809 1.00 95.62 88 GLY A C 1
ATOM 664 O O . GLY A 1 88 ? -14.393 0.562 16.719 1.00 95.62 88 GLY A O 1
ATOM 665 N N . ASP A 1 89 ? -12.225 0.429 16.162 1.00 94.12 89 ASP A N 1
ATOM 666 C CA . ASP A 1 89 ? -12.217 1.603 15.289 1.00 94.12 89 ASP A CA 1
ATOM 667 C C . ASP A 1 89 ? -12.584 1.231 13.843 1.00 94.12 89 ASP A C 1
ATOM 669 O O . ASP A 1 89 ? -11.743 1.007 12.966 1.00 94.12 89 ASP A O 1
ATOM 673 N N . ALA A 1 90 ? -13.890 1.185 13.580 1.00 94.50 90 ALA A N 1
ATOM 674 C CA . ALA A 1 90 ? -14.427 0.913 12.248 1.00 94.50 90 ALA A CA 1
ATOM 675 C C . ALA A 1 90 ? -14.092 2.012 11.217 1.00 94.50 90 ALA A C 1
ATOM 677 O O . ALA A 1 90 ? -14.069 1.739 10.012 1.00 94.50 90 ALA A O 1
ATOM 678 N N . THR A 1 91 ? -13.832 3.246 11.666 1.00 94.88 91 THR A N 1
ATOM 679 C CA . THR A 1 91 ? -13.507 4.363 10.769 1.00 94.88 91 THR A CA 1
ATOM 680 C C . THR A 1 91 ? -12.089 4.203 10.243 1.00 94.88 91 THR A C 1
ATOM 682 O O . THR A 1 91 ? -11.896 4.223 9.026 1.00 94.88 91 THR A O 1
ATOM 685 N N . ALA A 1 92 ? -11.122 3.964 11.133 1.00 92.62 92 ALA A N 1
ATOM 686 C CA . ALA A 1 92 ? -9.745 3.664 10.752 1.00 92.62 92 ALA A CA 1
ATOM 687 C C . ALA A 1 92 ? -9.678 2.419 9.859 1.00 92.62 92 ALA A C 1
ATOM 689 O O . ALA A 1 92 ? -9.067 2.465 8.793 1.00 92.62 92 ALA A O 1
ATOM 690 N N . PHE A 1 93 ? -10.399 1.349 10.217 1.00 95.00 93 PHE A N 1
ATOM 691 C CA . PHE A 1 93 ? -10.498 0.153 9.377 1.00 95.00 93 PHE A CA 1
ATOM 692 C C . PHE A 1 93 ? -10.973 0.479 7.953 1.00 95.00 93 PHE A C 1
ATOM 694 O O . PHE A 1 93 ? -10.358 0.040 6.985 1.00 95.00 93 PHE A O 1
ATOM 701 N N . THR A 1 94 ? -12.048 1.259 7.809 1.00 96.50 94 THR A N 1
ATOM 702 C CA . THR A 1 94 ? -12.616 1.587 6.490 1.00 96.50 94 THR A CA 1
ATOM 703 C C . THR A 1 94 ? -11.624 2.369 5.631 1.00 96.50 94 THR A C 1
ATOM 705 O O . THR A 1 94 ? -11.475 2.074 4.446 1.00 96.50 94 THR A O 1
ATOM 708 N N . ARG A 1 95 ? -10.912 3.333 6.226 1.00 95.56 95 ARG A N 1
ATOM 709 C CA . ARG A 1 95 ? -9.892 4.125 5.524 1.00 95.56 95 ARG A CA 1
ATOM 710 C C . ARG A 1 95 ? -8.706 3.271 5.090 1.00 95.56 95 ARG A C 1
ATOM 712 O O . ARG A 1 95 ? -8.345 3.277 3.917 1.00 95.56 95 ARG A O 1
ATOM 719 N N . LEU A 1 96 ? -8.164 2.469 6.006 1.00 95.94 96 LEU A N 1
ATOM 720 C CA . LEU A 1 96 ? -7.049 1.562 5.726 1.00 95.94 96 LEU A CA 1
ATOM 721 C C . LEU A 1 96 ? -7.413 0.524 4.655 1.00 95.94 96 LEU A C 1
ATOM 723 O O . LEU A 1 96 ? -6.625 0.269 3.745 1.00 95.94 96 LEU A O 1
ATOM 727 N N . ALA A 1 97 ? -8.622 -0.040 4.716 1.00 96.19 97 ALA A N 1
ATOM 728 C CA . ALA A 1 97 ? -9.124 -0.963 3.704 1.00 96.19 97 ALA A CA 1
ATOM 729 C C . ALA A 1 97 ? -9.275 -0.292 2.327 1.00 96.19 97 ALA A C 1
ATOM 731 O O . ALA A 1 97 ? -8.975 -0.925 1.314 1.00 96.19 97 ALA A O 1
ATOM 732 N N . GLY A 1 98 ? -9.692 0.978 2.289 1.00 96.62 98 GLY A N 1
ATOM 733 C CA . GLY A 1 98 ? -9.740 1.791 1.071 1.00 96.62 98 GLY A CA 1
ATOM 734 C C . GLY A 1 98 ? -8.362 1.944 0.426 1.00 96.62 98 GLY A C 1
ATOM 735 O O . GLY A 1 98 ? -8.175 1.536 -0.719 1.00 96.62 98 GLY A O 1
ATOM 736 N N . ILE A 1 99 ? -7.372 2.398 1.200 1.00 95.25 99 ILE A N 1
ATOM 737 C CA . ILE A 1 99 ? -5.975 2.525 0.748 1.00 95.25 99 ILE A CA 1
ATOM 738 C C . ILE A 1 99 ? -5.432 1.170 0.261 1.00 95.25 99 ILE A C 1
ATOM 740 O O . ILE A 1 99 ? -4.765 1.079 -0.770 1.00 95.25 99 ILE A O 1
ATOM 744 N N . GLY A 1 100 ? -5.753 0.076 0.963 1.00 95.56 100 GLY A N 1
ATOM 745 C CA . GLY A 1 100 ? -5.383 -1.278 0.543 1.00 95.56 100 GLY A CA 1
ATOM 746 C C . GLY A 1 100 ? -5.991 -1.694 -0.800 1.00 95.56 100 GLY A C 1
ATOM 747 O O . GLY A 1 100 ? -5.318 -2.332 -1.614 1.00 95.56 100 GLY A O 1
ATOM 748 N N . ALA A 1 101 ? -7.247 -1.327 -1.061 1.00 94.75 101 ALA A N 1
ATOM 749 C CA . ALA A 1 101 ? -7.919 -1.606 -2.328 1.00 94.75 101 ALA A CA 1
ATOM 750 C C . ALA A 1 101 ? -7.309 -0.809 -3.493 1.00 94.75 101 ALA A C 1
ATOM 752 O O . ALA A 1 101 ? -7.102 -1.363 -4.580 1.00 94.75 101 ALA A O 1
ATOM 753 N N . GLU A 1 102 ? -6.970 0.457 -3.260 1.00 94.69 102 GLU A N 1
ATOM 754 C CA . GLU A 1 102 ? -6.283 1.309 -4.234 1.00 94.69 102 GLU A CA 1
ATOM 755 C C . GLU A 1 102 ? -4.891 0.766 -4.558 1.00 94.69 102 GLU A C 1
ATOM 757 O O . GLU A 1 102 ? -4.579 0.531 -5.727 1.00 94.69 102 GLU A O 1
ATOM 762 N N . LEU A 1 103 ? -4.100 0.427 -3.534 1.00 95.06 103 LEU A N 1
ATOM 763 C CA . LEU A 1 103 ? -2.785 -0.183 -3.713 1.00 95.06 103 LEU A CA 1
ATOM 764 C C . LEU A 1 103 ? -2.858 -1.502 -4.493 1.00 95.06 103 LEU A C 1
ATOM 766 O O . LEU A 1 103 ? -2.016 -1.760 -5.357 1.00 95.06 103 LEU A O 1
ATOM 770 N N . ARG A 1 104 ? -3.858 -2.350 -4.214 1.00 93.81 104 ARG A N 1
ATOM 771 C CA . ARG A 1 104 ? -4.057 -3.601 -4.960 1.00 93.81 104 ARG A CA 1
ATOM 772 C C . ARG A 1 104 ? -4.371 -3.315 -6.425 1.00 93.81 104 ARG A C 1
ATOM 774 O O . ARG A 1 104 ? -3.786 -3.952 -7.298 1.00 93.81 104 ARG A O 1
ATOM 781 N N . THR A 1 105 ? -5.273 -2.373 -6.688 1.00 93.50 105 THR A N 1
ATOM 782 C CA . THR A 1 105 ? -5.666 -1.985 -8.049 1.00 93.50 105 THR A CA 1
ATOM 783 C C . THR A 1 105 ? -4.461 -1.467 -8.823 1.00 93.50 105 THR A C 1
ATOM 785 O O . THR A 1 105 ? -4.151 -1.991 -9.892 1.00 93.50 105 THR A O 1
ATOM 788 N N . PHE A 1 106 ? -3.715 -0.529 -8.236 1.00 92.12 106 PHE A N 1
ATOM 789 C CA . PHE A 1 106 ? -2.450 -0.045 -8.778 1.00 92.12 106 PHE A CA 1
ATOM 790 C C . PHE A 1 106 ? -1.481 -1.198 -9.059 1.00 92.12 106 PHE A C 1
ATOM 792 O O . PHE A 1 106 ? -0.985 -1.328 -10.176 1.00 92.12 106 PHE A O 1
ATOM 799 N N . GLY A 1 107 ? -1.244 -2.074 -8.079 1.00 92.44 107 GLY A N 1
ATOM 800 C CA . GLY A 1 107 ? -0.294 -3.173 -8.208 1.00 92.44 107 GLY A CA 1
ATOM 801 C C . GLY A 1 107 ? -0.664 -4.169 -9.310 1.00 92.44 107 GLY A C 1
ATOM 802 O O . GLY A 1 107 ? 0.220 -4.613 -10.039 1.00 92.44 107 GLY A O 1
ATOM 803 N N . VAL A 1 108 ? -1.949 -4.488 -9.484 1.00 92.25 108 VAL A N 1
ATOM 804 C CA . VAL A 1 108 ? -2.425 -5.354 -10.575 1.00 92.25 108 VAL A CA 1
ATOM 805 C C . VAL A 1 108 ? -2.290 -4.652 -11.928 1.00 92.25 108 VAL A C 1
ATOM 807 O O . VAL A 1 108 ? -1.720 -5.224 -12.857 1.00 92.25 108 VAL A O 1
ATOM 810 N N . CYS A 1 109 ? -2.737 -3.397 -12.044 1.00 88.81 109 CYS A N 1
ATOM 811 C CA . CYS A 1 109 ? -2.640 -2.624 -13.287 1.00 88.81 109 CYS A CA 1
ATOM 812 C C . CYS A 1 109 ? -1.186 -2.379 -13.721 1.00 88.81 109 CYS A C 1
ATOM 814 O O . CYS A 1 109 ? -0.888 -2.377 -14.913 1.00 88.81 109 CYS A O 1
ATOM 816 N N . ALA A 1 110 ? -0.276 -2.211 -12.762 1.00 88.56 110 ALA A N 1
ATOM 817 C CA . ALA A 1 110 ? 1.151 -2.035 -12.999 1.00 88.56 110 ALA A CA 1
ATOM 818 C C . ALA A 1 110 ? 1.910 -3.357 -13.234 1.00 88.56 110 ALA A C 1
ATOM 820 O O . ALA A 1 110 ? 3.116 -3.329 -13.483 1.00 88.56 110 ALA A O 1
ATOM 821 N N . GLY A 1 111 ? 1.244 -4.515 -13.129 1.00 90.19 111 GLY A N 1
ATOM 822 C CA . GLY A 1 111 ? 1.883 -5.831 -13.235 1.00 90.19 111 GLY A CA 1
ATOM 823 C C . GLY A 1 111 ? 2.836 -6.160 -12.077 1.00 90.19 111 GLY A C 1
ATOM 824 O O . GLY A 1 111 ? 3.680 -7.044 -12.204 1.00 90.19 111 GLY A O 1
ATOM 825 N N . LEU A 1 112 ? 2.724 -5.442 -10.956 1.00 90.56 112 LEU A N 1
ATOM 826 C CA . LEU A 1 112 ? 3.492 -5.667 -9.729 1.00 90.56 112 LEU A CA 1
ATOM 827 C C . LEU A 1 112 ? 2.902 -6.800 -8.884 1.00 90.56 112 LEU A C 1
ATOM 829 O O . LEU A 1 112 ? 3.632 -7.469 -8.154 1.00 90.56 112 LEU A O 1
ATOM 833 N N . LEU A 1 113 ? 1.587 -6.998 -8.985 1.00 91.62 113 LEU A N 1
ATOM 834 C CA . LEU A 1 113 ? 0.820 -8.016 -8.280 1.00 91.62 113 LEU A CA 1
ATOM 835 C C . LEU A 1 113 ? 0.030 -8.861 -9.277 1.00 91.62 113 LEU A C 1
ATOM 837 O O . LEU A 1 113 ? -0.431 -8.377 -10.309 1.00 91.62 113 LEU A O 1
ATOM 841 N N . THR A 1 114 ? -0.176 -10.129 -8.940 1.00 86.69 114 THR A N 1
ATOM 842 C CA . THR A 1 114 ? -1.133 -10.980 -9.648 1.00 86.69 114 THR A CA 1
ATOM 843 C C . THR A 1 114 ? -2.547 -10.682 -9.170 1.00 86.69 114 THR A C 1
ATOM 845 O O . THR A 1 114 ? -2.769 -10.530 -7.969 1.00 86.69 114 THR A O 1
ATOM 848 N N . ASP A 1 115 ? -3.524 -10.701 -10.078 1.00 75.62 115 ASP A N 1
ATOM 849 C CA . ASP A 1 115 ? -4.937 -10.530 -9.712 1.00 75.62 115 ASP A CA 1
ATOM 850 C C . ASP A 1 115 ? -5.517 -11.723 -8.927 1.00 75.62 115 ASP A C 1
ATOM 852 O O . ASP A 1 115 ? -6.662 -11.705 -8.484 1.00 75.62 115 ASP A O 1
ATOM 856 N N . THR A 1 116 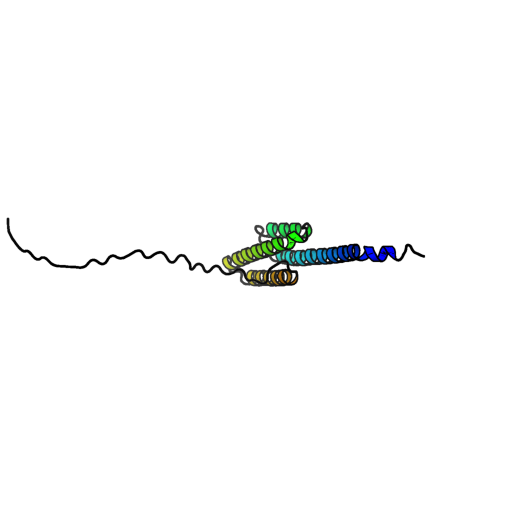? -4.723 -12.762 -8.672 1.00 66.19 116 THR A N 1
ATOM 857 C CA . THR A 1 116 ? -5.133 -13.870 -7.816 1.00 66.19 116 THR A CA 1
ATOM 858 C C . THR A 1 116 ? -5.351 -13.354 -6.386 1.00 66.19 116 THR A C 1
ATOM 860 O O . THR A 1 116 ? -4.391 -12.909 -5.748 1.00 66.19 116 THR A O 1
ATOM 863 N N . PRO A 1 117 ? -6.582 -13.372 -5.838 1.00 54.22 117 PRO A N 1
ATOM 864 C CA . PRO A 1 117 ? -6.776 -13.109 -4.417 1.00 54.22 117 PRO A CA 1
ATOM 865 C C . PRO A 1 117 ? -5.958 -14.136 -3.621 1.00 54.22 117 PRO A C 1
ATOM 867 O O . PRO A 1 117 ? -5.858 -15.285 -4.067 1.00 54.22 117 PRO A O 1
ATOM 870 N N . PRO A 1 118 ? -5.365 -13.772 -2.466 1.00 53.09 118 PRO A N 1
ATOM 871 C CA . PRO A 1 118 ? -4.680 -14.753 -1.640 1.00 53.09 118 PRO A CA 1
ATOM 872 C C . PRO A 1 118 ? -5.689 -15.859 -1.350 1.00 53.09 118 PRO A C 1
ATOM 874 O O . PRO A 1 118 ? -6.747 -15.603 -0.770 1.00 53.09 118 PRO A O 1
ATOM 877 N N . HIS A 1 119 ? -5.410 -17.072 -1.831 1.00 52.47 119 HIS A N 1
ATOM 878 C CA . HIS A 1 119 ? -6.253 -18.221 -1.553 1.00 52.47 119 HIS A CA 1
ATOM 879 C C . HIS A 1 119 ? -6.373 -18.295 -0.037 1.00 52.47 119 HIS A C 1
ATOM 881 O O . HIS A 1 119 ? -5.389 -18.568 0.653 1.00 52.47 119 HIS A O 1
ATOM 887 N N . ARG A 1 120 ? -7.566 -17.989 0.485 1.00 52.88 120 ARG A N 1
ATOM 888 C CA . ARG A 1 120 ? -7.928 -18.226 1.877 1.00 52.88 120 ARG A CA 1
ATOM 889 C C . ARG A 1 120 ? -7.675 -19.717 2.065 1.00 52.88 120 ARG A C 1
ATOM 891 O O . ARG A 1 120 ? -8.489 -20.526 1.625 1.00 52.88 120 ARG A O 1
ATOM 898 N N . ARG A 1 121 ? -6.512 -20.102 2.608 1.00 49.00 121 ARG A N 1
ATOM 899 C CA . ARG A 1 121 ? -6.286 -21.475 3.051 1.00 49.00 121 ARG A CA 1
ATOM 900 C C . ARG A 1 121 ? -7.353 -21.691 4.106 1.00 49.00 121 ARG A C 1
ATOM 902 O O . ARG A 1 121 ? -7.239 -21.190 5.221 1.00 49.00 121 ARG A O 1
ATOM 909 N N . ARG A 1 122 ? -8.449 -22.330 3.700 1.00 45.84 122 ARG A N 1
ATOM 910 C CA . ARG A 1 122 ? -9.442 -22.875 4.609 1.00 45.84 122 ARG A CA 1
ATOM 911 C C . ARG A 1 122 ? -8.654 -23.695 5.619 1.00 45.84 122 ARG A C 1
ATOM 913 O O . ARG A 1 122 ? -7.909 -24.593 5.235 1.00 45.84 122 ARG A O 1
ATOM 920 N N . ALA A 1 123 ? -8.800 -23.353 6.889 1.00 51.19 123 ALA A N 1
ATOM 921 C CA . ALA A 1 123 ? -8.337 -24.143 8.018 1.00 51.19 123 ALA A CA 1
ATOM 922 C C . ALA A 1 123 ? -9.192 -25.421 8.157 1.00 51.19 123 ALA A C 1
ATOM 924 O O . ALA A 1 123 ? -9.753 -25.697 9.208 1.00 51.19 123 ALA A O 1
ATOM 925 N N . GLU A 1 124 ? -9.338 -26.176 7.069 1.00 52.62 124 GLU A N 1
ATOM 926 C CA . GLU A 1 124 ? -10.152 -27.386 6.977 1.00 52.62 124 GLU A CA 1
ATOM 927 C C . GLU A 1 124 ? -9.357 -28.460 6.228 1.00 52.62 124 GLU A C 1
ATOM 929 O O . GLU A 1 124 ? -9.762 -28.924 5.171 1.00 52.62 124 GLU A O 1
ATOM 934 N N . ASP A 1 125 ? -8.187 -28.830 6.751 1.00 47.47 125 ASP A N 1
ATOM 935 C CA . ASP A 1 125 ? -7.582 -30.127 6.406 1.00 47.47 125 ASP A CA 1
ATOM 936 C C . ASP A 1 125 ? -6.853 -30.787 7.588 1.00 47.47 125 ASP A C 1
ATOM 938 O O . ASP A 1 125 ? -5.933 -31.584 7.440 1.00 47.47 125 ASP A O 1
ATOM 942 N N . GLN A 1 126 ? -7.295 -30.481 8.812 1.00 48.44 126 GLN A N 1
ATOM 943 C CA . GLN A 1 126 ? -6.970 -31.293 9.985 1.00 48.44 126 GLN A CA 1
ATOM 944 C C . GLN A 1 126 ? -8.228 -32.033 10.455 1.00 48.44 126 GLN A C 1
ATOM 946 O O . GLN A 1 126 ? -8.628 -31.969 11.615 1.00 48.44 126 GLN A O 1
ATOM 951 N N . THR A 1 127 ? -8.871 -32.752 9.531 1.00 52.34 127 THR A N 1
ATOM 952 C CA . THR A 1 127 ? -9.762 -33.848 9.919 1.00 52.34 127 THR A CA 1
ATOM 953 C C . THR A 1 127 ? -8.868 -34.968 10.429 1.00 52.34 127 THR A C 1
ATOM 955 O O . THR A 1 127 ? -8.164 -35.627 9.669 1.00 52.34 127 THR A O 1
ATOM 958 N N . ALA A 1 128 ? -8.850 -35.120 11.749 1.00 52.84 128 ALA A N 1
ATOM 959 C CA . ALA A 1 128 ? -8.177 -36.197 12.451 1.00 52.84 128 ALA A CA 1
ATOM 960 C C . ALA A 1 128 ? -8.475 -37.570 11.813 1.00 52.84 128 ALA A C 1
ATOM 962 O O . ALA A 1 128 ? -9.631 -37.839 11.464 1.00 52.84 128 ALA A O 1
ATOM 963 N N . PRO A 1 129 ? -7.500 -38.492 11.736 1.00 47.22 129 PRO A N 1
ATOM 964 C CA . PRO A 1 129 ? -7.820 -39.883 11.482 1.00 47.22 129 PRO A CA 1
ATOM 965 C C . PRO A 1 129 ? -8.553 -40.438 12.708 1.00 47.22 129 PRO A C 1
ATOM 967 O O . PRO A 1 129 ? -7.951 -40.744 13.738 1.00 47.22 129 PRO A O 1
ATOM 970 N N . ARG A 1 130 ? -9.879 -40.574 12.594 1.00 55.06 130 ARG A N 1
ATOM 971 C CA . ARG A 1 130 ? -10.681 -41.429 13.473 1.00 55.06 130 ARG A CA 1
ATOM 972 C C . ARG A 1 130 ? -10.213 -42.869 13.288 1.00 55.06 130 ARG A C 1
ATOM 974 O O . ARG A 1 130 ? -10.668 -43.568 12.389 1.00 55.06 130 ARG A O 1
ATOM 981 N N . THR A 1 131 ? -9.296 -43.305 14.138 1.00 57.41 131 THR A N 1
ATOM 982 C CA . THR A 1 131 ? -8.949 -44.716 14.282 1.00 57.41 131 THR A CA 1
ATOM 983 C C . THR A 1 131 ? -9.905 -45.354 15.286 1.00 57.41 131 THR A C 1
ATOM 985 O O . THR A 1 131 ? -9.853 -45.091 16.480 1.00 57.41 131 THR A O 1
ATOM 988 N N . GLY A 1 132 ? -10.836 -46.137 14.733 1.00 48.97 132 GLY A N 1
ATOM 989 C CA . GLY A 1 132 ? -11.404 -47.365 15.292 1.00 48.97 132 GLY A CA 1
ATOM 990 C C . GLY A 1 132 ? -11.858 -47.368 16.751 1.00 48.97 132 GLY A C 1
ATOM 991 O O . GLY A 1 132 ? -11.109 -47.761 17.639 1.00 48.97 132 GLY A O 1
ATOM 992 N N . VAL A 1 133 ? -13.150 -47.119 16.971 1.00 54.19 133 VAL A N 1
ATOM 993 C CA . VAL A 1 133 ? -13.876 -47.810 18.043 1.00 54.19 133 VAL A CA 1
ATOM 994 C C . VAL A 1 133 ? -14.036 -49.266 17.602 1.00 54.19 133 VAL A C 1
ATOM 996 O O . VAL A 1 133 ? -14.825 -49.558 16.706 1.00 54.19 133 VAL A O 1
ATOM 999 N N . SER A 1 134 ? -13.271 -50.174 18.211 1.00 51.25 134 SER A N 1
ATOM 1000 C CA . SER A 1 134 ? -13.568 -51.608 18.171 1.00 51.25 134 SER A CA 1
ATOM 1001 C C . SER A 1 134 ? -14.716 -51.890 19.128 1.00 51.25 134 SER A C 1
ATOM 1003 O O . SER A 1 134 ? -14.536 -51.978 20.340 1.00 51.25 134 SER A O 1
ATOM 1005 N N . THR A 1 135 ? -15.913 -52.022 18.569 1.00 55.00 135 THR A N 1
ATOM 1006 C CA . THR A 1 135 ? -17.033 -52.685 19.228 1.00 55.00 135 THR A CA 1
ATOM 1007 C C . THR A 1 135 ? -16.810 -54.190 19.101 1.00 55.00 135 THR A C 1
ATOM 1009 O O . THR A 1 135 ? -16.805 -54.727 17.998 1.00 55.00 135 THR A O 1
ATOM 1012 N N . SER A 1 136 ? -16.603 -54.866 20.226 1.00 56.44 136 SER A N 1
ATOM 1013 C CA . SER A 1 136 ? -16.592 -56.325 20.332 1.00 56.44 136 SER A CA 1
ATOM 1014 C C . SER A 1 136 ? -17.595 -56.694 21.419 1.00 56.44 136 SER A C 1
ATOM 1016 O O . SER A 1 136 ? -17.236 -56.790 22.590 1.00 56.44 136 SER A O 1
ATOM 1018 N N . ASN A 1 137 ? -18.858 -56.840 21.018 1.00 52.81 137 ASN A N 1
ATOM 1019 C CA . ASN A 1 137 ? -19.871 -57.550 21.792 1.00 52.81 137 ASN A CA 1
ATOM 1020 C C . ASN A 1 137 ? -19.978 -58.980 21.257 1.00 52.81 137 ASN A C 1
ATOM 1022 O O . ASN A 1 137 ? -19.974 -59.186 20.044 1.00 52.81 137 ASN A O 1
ATOM 1026 N N . GLY A 1 138 ? -20.118 -59.921 22.185 1.00 49.88 138 GLY A N 1
ATOM 1027 C CA . GLY A 1 138 ? -20.402 -61.332 21.951 1.00 49.88 138 GLY A CA 1
ATOM 1028 C C . GLY A 1 138 ? -19.631 -62.196 22.948 1.00 49.88 138 GLY A C 1
ATOM 1029 O O . GLY A 1 138 ? -18.416 -62.083 23.030 1.00 49.88 138 GLY A O 1
ATOM 1030 N N . ASP A 1 139 ? -20.205 -63.084 23.743 1.00 44.62 139 ASP A N 1
ATOM 1031 C CA . ASP A 1 139 ? -21.564 -63.301 24.230 1.00 44.62 139 ASP A CA 1
ATOM 1032 C C . ASP A 1 139 ? -21.410 -64.282 25.412 1.00 44.62 139 ASP A C 1
ATOM 1034 O O . ASP A 1 139 ? -20.503 -65.112 25.416 1.00 44.62 139 ASP A O 1
ATOM 1038 N N . THR A 1 140 ? -22.287 -64.152 26.409 1.00 52.91 140 THR A N 1
ATOM 1039 C CA . THR A 1 140 ? -22.736 -65.172 27.384 1.00 52.91 140 THR A CA 1
ATOM 1040 C C . THR A 1 140 ? -21.786 -66.302 27.819 1.00 52.91 140 THR A C 1
ATOM 1042 O O . THR A 1 140 ? -21.583 -67.257 27.076 1.00 52.91 140 THR A O 1
ATOM 1045 N N . GLN A 1 141 ? -21.474 -66.359 29.122 1.00 49.53 141 GLN A N 1
ATOM 1046 C CA . GLN A 1 141 ? -21.722 -67.599 29.869 1.00 49.53 141 GLN A CA 1
ATOM 1047 C C . GLN A 1 141 ? -22.035 -67.338 31.347 1.00 49.53 141 GLN A C 1
ATOM 1049 O O . GLN A 1 141 ? -21.189 -66.951 32.148 1.00 49.53 141 GLN A O 1
ATOM 1054 N N . THR A 1 142 ? -23.304 -67.569 31.665 1.00 52.50 142 THR A N 1
ATOM 1055 C CA . THR A 1 142 ? -23.849 -67.913 32.973 1.00 52.50 142 THR A CA 1
ATOM 1056 C C . THR A 1 142 ? -23.050 -69.061 33.591 1.00 52.50 142 THR A C 1
ATOM 1058 O O . THR A 1 142 ? -22.976 -70.120 32.974 1.00 52.50 142 THR A O 1
ATOM 1061 N N . ASP A 1 143 ? -22.537 -68.906 34.812 1.00 49.00 143 ASP A N 1
ATOM 1062 C CA . ASP A 1 143 ? -22.643 -70.003 35.773 1.00 49.00 143 ASP A CA 1
ATOM 1063 C C . ASP A 1 143 ? -22.666 -69.494 37.216 1.00 49.00 143 ASP A C 1
ATOM 1065 O O . ASP A 1 143 ? -21.829 -68.722 37.683 1.00 49.00 143 ASP A O 1
ATOM 1069 N N . GLU A 1 144 ? -23.700 -69.955 37.890 1.00 56.41 144 GLU A N 1
ATOM 1070 C CA . GLU A 1 144 ? -24.054 -69.772 39.276 1.00 56.41 144 GLU A CA 1
ATOM 1071 C C . GLU A 1 144 ? -23.599 -71.050 39.981 1.00 56.41 144 GLU A C 1
ATOM 1073 O O . GLU A 1 144 ? -24.256 -72.078 39.833 1.00 56.41 144 GLU A O 1
ATOM 1078 N N . ARG A 1 145 ? -22.504 -71.043 40.761 1.00 48.66 145 ARG A N 1
ATOM 1079 C CA . ARG A 1 145 ? -22.298 -72.129 41.737 1.00 48.66 145 ARG A CA 1
ATOM 1080 C C . ARG A 1 145 ? -21.290 -71.861 42.854 1.00 48.66 145 ARG A C 1
ATOM 1082 O O . ARG A 1 145 ? -20.115 -71.622 42.616 1.00 48.66 145 ARG A O 1
ATOM 1089 N N . SER A 1 146 ? -21.802 -72.104 44.064 1.00 56.22 146 SER A N 1
ATOM 1090 C CA . SER A 1 146 ? -21.118 -72.491 45.310 1.00 56.22 146 SER A CA 1
ATOM 1091 C C . SER A 1 146 ? -20.296 -71.414 46.024 1.00 56.22 146 SER A C 1
ATOM 1093 O O . SER A 1 146 ? -19.234 -71.015 45.576 1.00 56.22 146 SER A O 1
ATOM 1095 N N . ARG A 1 147 ? -20.787 -70.868 47.147 1.00 58.12 147 ARG A N 1
ATOM 1096 C CA . ARG A 1 147 ? -20.716 -71.472 48.500 1.00 58.12 147 ARG A CA 1
ATOM 1097 C C . ARG A 1 147 ? -19.296 -71.928 48.865 1.00 58.12 147 ARG A C 1
ATOM 1099 O O . ARG A 1 147 ? -18.939 -73.063 48.562 1.00 58.12 147 ARG A O 1
ATOM 1106 N N . HIS A 1 148 ? -18.554 -71.085 49.580 1.00 48.16 148 HIS A N 1
ATOM 1107 C CA . HIS A 1 148 ? -18.194 -71.300 50.988 1.00 48.16 148 HIS A CA 1
ATOM 1108 C C . HIS A 1 148 ? -17.536 -70.059 51.587 1.00 48.16 148 HIS A C 1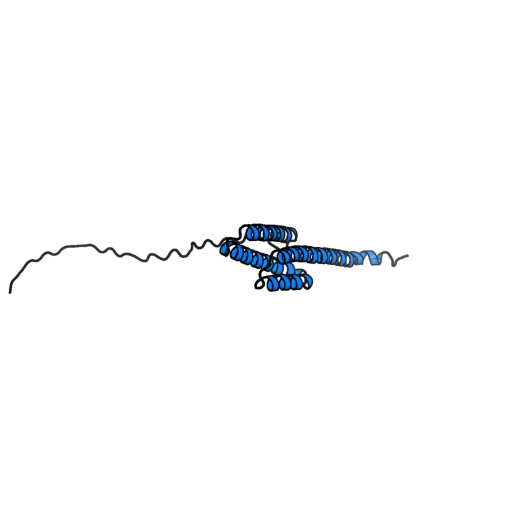
ATOM 1110 O O . HIS A 1 148 ? -16.837 -69.349 50.834 1.00 48.16 148 HIS A O 1
#

Foldseek 3Di:
DPVPVVVVVVPPVVVVVVVVVVLLVVLLVVVLVLLVLVLVLPPDPVLNVVSVVLNVCSNPDDPVCVLVSLVVLLVSLVVQLVVCVVVVNVVSNVSSVVSSVVSLVSCCVSVSDPPDDPPPPPPPDPPDPPPDDDDDDDDDDDDDDDDD

Secondary structure (DSSP, 8-state):
--SSSSGGGSHHHHHHHHHHHHHHHHHHHHHHHHHHHHHHH---TTTHHHHHHHHHHHHT--GGGHHHHHHHHHHHHHHHHHHHHHTT-HHHHHHHHHHHHHHHHHHHHTTSS-S-------S-------------------------